Protein AF-0000000074132506 (afdb_homodimer)

Solvent-accessible surface area (backbone atoms only — not comparable to full-atom values): 5703 Å² total; per-residue (Å²): 131,84,76,47,75,34,79,44,80,40,76,41,46,40,66,58,52,51,52,45,44,52,51,13,62,74,68,74,41,55,47,67,57,49,48,50,50,17,42,50,55,42,39,56,70,63,61,55,71,110,132,84,79,46,75,34,80,44,80,40,76,40,46,41,66,58,53,51,51,43,43,52,50,13,61,74,68,73,41,55,48,67,58,48,48,52,50,17,42,49,56,42,41,56,70,64,60,56,72,112

Structure (mmCIF, N/CA/C/O backbone):
data_AF-0000000074132506-model_v1
#
loop_
_entity.id
_entity.type
_entity.pdbx_description
1 polymer 'Arc-like DNA binding domain-containing protein'
#
loop_
_atom_site.group_PDB
_atom_site.id
_atom_site.type_symbol
_atom_site.label_atom_id
_atom_site.label_alt_id
_atom_site.label_comp_id
_atom_site.label_asym_id
_atom_site.label_entity_id
_atom_site.label_seq_id
_atom_site.pdbx_PDB_ins_code
_atom_site.Cartn_x
_atom_site.Cartn_y
_atom_site.Cartn_z
_atom_site.occupancy
_atom_site.B_iso_or_equiv
_atom_site.auth_seq_id
_atom_site.auth_comp_id
_atom_site.auth_asym_id
_atom_site.auth_atom_id
_atom_site.pdbx_PDB_model_num
ATOM 1 N N . MET A 1 1 ? -7.34 -21.062 11.156 1 51 1 MET A N 1
ATOM 2 C CA . MET A 1 1 ? -6.688 -20.609 9.922 1 51 1 MET A CA 1
ATOM 3 C C . MET A 1 1 ? -5.633 -19.547 10.227 1 51 1 MET A C 1
ATOM 5 O O . MET A 1 1 ? -5.922 -18.562 10.891 1 51 1 MET A O 1
ATOM 9 N N . SER A 1 2 ? -4.445 -19.953 10.516 1 60.88 2 SER A N 1
ATOM 10 C CA . SER A 1 2 ? -3.297 -19.156 10.93 1 60.88 2 SER A CA 1
ATOM 11 C C . SER A 1 2 ? -3.016 -18.031 9.938 1 60.88 2 SER A C 1
ATOM 13 O O . SER A 1 2 ? -2.615 -18.281 8.805 1 60.88 2 SER A O 1
ATOM 15 N N . ASP A 1 3 ? -3.764 -17 10.086 1 71.5 3 ASP A N 1
ATOM 16 C CA . ASP A 1 3 ? -3.451 -15.844 9.25 1 71.5 3 ASP A CA 1
ATOM 17 C C . ASP A 1 3 ? -1.989 -15.43 9.406 1 71.5 3 ASP A C 1
ATOM 19 O O . ASP A 1 3 ? -1.611 -14.836 10.414 1 71.5 3 ASP A O 1
ATOM 23 N N . ASN A 1 4 ? -1.229 -16.047 8.602 1 92.06 4 ASN A N 1
ATOM 24 C CA . ASN A 1 4 ? 0.181 -15.664 8.594 1 92.06 4 ASN A CA 1
ATOM 25 C C . ASN A 1 4 ? 0.371 -14.211 8.164 1 92.06 4 ASN A C 1
ATOM 27 O O . ASN A 1 4 ? -0.334 -13.727 7.277 1 92.06 4 ASN A O 1
ATOM 31 N N . ILE A 1 5 ? 1.174 -13.625 8.961 1 94.94 5 ILE A N 1
ATOM 32 C CA . ILE A 1 5 ? 1.419 -12.211 8.695 1 94.94 5 ILE A CA 1
ATOM 33 C C . ILE A 1 5 ? 2.703 -12.047 7.887 1 94.94 5 ILE A C 1
ATOM 35 O O . ILE A 1 5 ? 3.723 -12.664 8.203 1 94.94 5 ILE A O 1
ATOM 39 N N . LYS A 1 6 ? 2.584 -11.195 6.789 1 96.12 6 LYS A N 1
ATOM 40 C CA . LYS A 1 6 ? 3.729 -10.859 5.949 1 96.12 6 LYS A CA 1
ATOM 41 C C . LYS A 1 6 ? 4.25 -9.461 6.27 1 96.12 6 LYS A C 1
ATOM 43 O O . LYS A 1 6 ? 3.473 -8.508 6.359 1 96.12 6 LYS A O 1
ATOM 48 N N . ARG A 1 7 ? 5.535 -9.367 6.527 1 96.94 7 ARG A N 1
ATOM 49 C CA . ARG A 1 7 ? 6.176 -8.078 6.738 1 96.94 7 ARG A CA 1
ATOM 50 C C . ARG A 1 7 ? 6.859 -7.59 5.465 1 96.94 7 ARG A C 1
ATOM 52 O O . ARG A 1 7 ? 7.664 -8.312 4.871 1 96.94 7 ARG A O 1
ATOM 59 N N . PHE A 1 8 ? 6.512 -6.387 4.945 1 96.75 8 PHE A N 1
ATOM 60 C CA . PHE A 1 8 ? 7.074 -5.844 3.717 1 96.75 8 PHE A CA 1
ATOM 61 C C . PHE A 1 8 ? 7.555 -4.414 3.924 1 96.75 8 PHE A C 1
ATOM 63 O O . PHE A 1 8 ? 6.789 -3.553 4.359 1 96.75 8 PHE A O 1
ATOM 70 N N . THR A 1 9 ? 8.852 -4.199 3.672 1 97.25 9 THR A N 1
ATOM 71 C CA . THR A 1 9 ? 9.406 -2.852 3.773 1 97.25 9 THR A CA 1
ATOM 72 C C . THR A 1 9 ? 9.141 -2.064 2.494 1 97.25 9 THR A C 1
ATOM 74 O O . THR A 1 9 ? 9.742 -2.342 1.452 1 97.25 9 THR A O 1
ATOM 77 N N . LEU A 1 10 ? 8.25 -1.093 2.574 1 96.81 10 LEU A N 1
ATOM 78 C CA . LEU A 1 10 ? 7.871 -0.257 1.439 1 96.81 10 LEU A CA 1
ATOM 79 C C . LEU A 1 10 ? 8.672 1.039 1.43 1 96.81 10 LEU A C 1
ATOM 81 O O . LEU A 1 10 ? 8.82 1.692 2.465 1 96.81 10 LEU A O 1
ATOM 85 N N . ARG A 1 11 ? 9.188 1.383 0.346 1 96.56 11 ARG A N 1
ATOM 86 C CA . ARG A 1 11 ? 9.867 2.658 0.13 1 96.56 11 ARG A CA 1
ATOM 87 C C . ARG A 1 11 ? 9.023 3.584 -0.739 1 96.56 11 ARG A C 1
ATOM 89 O O . ARG A 1 11 ? 8.617 3.209 -1.841 1 96.56 11 ARG A O 1
ATOM 96 N N . MET A 1 12 ? 8.719 4.719 -0.178 1 96.75 12 MET A N 1
ATOM 97 C CA . MET A 1 12 ? 7.883 5.672 -0.902 1 96.75 12 MET A CA 1
ATOM 98 C C . MET A 1 12 ? 8.375 7.102 -0.681 1 96.75 12 MET A C 1
ATOM 100 O O . MET A 1 12 ? 9.039 7.387 0.317 1 96.75 12 MET A O 1
ATOM 104 N N . PRO A 1 13 ? 8.086 7.984 -1.632 1 95.12 13 PRO A N 1
ATOM 105 C CA . PRO A 1 13 ? 8.422 9.391 -1.407 1 95.12 13 PRO A CA 1
ATOM 106 C C . PRO A 1 13 ? 7.785 9.953 -0.137 1 95.12 13 PRO A C 1
ATOM 108 O O . PRO A 1 13 ? 6.648 9.602 0.195 1 95.12 13 PRO A O 1
ATOM 111 N N . GLU A 1 14 ? 8.547 10.742 0.529 1 95.5 14 GLU A N 1
ATOM 112 C CA . GLU A 1 14 ? 8.07 11.328 1.777 1 95.5 14 GLU A CA 1
ATOM 113 C C . GLU A 1 14 ? 6.742 12.055 1.576 1 95.5 14 GLU A C 1
ATOM 115 O O . GLU A 1 14 ? 5.875 12.016 2.451 1 95.5 14 GLU A O 1
ATOM 120 N N . GLU A 1 15 ? 6.609 12.633 0.484 1 94.31 15 GLU A N 1
ATOM 121 C CA . GLU A 1 15 ? 5.387 13.352 0.159 1 94.31 15 GLU A CA 1
ATOM 122 C C . GLU A 1 15 ? 4.18 12.422 0.134 1 94.31 15 GLU A C 1
ATOM 124 O O . GLU A 1 15 ? 3.117 12.75 0.663 1 94.31 15 GLU A O 1
ATOM 129 N N . LEU A 1 16 ? 4.352 11.305 -0.461 1 95.06 16 LEU A N 1
ATOM 130 C CA . LEU A 1 16 ? 3.303 10.297 -0.546 1 95.06 16 LEU A CA 1
ATOM 131 C C . LEU A 1 16 ? 2.904 9.805 0.842 1 95.06 16 LEU A C 1
ATOM 133 O O . LEU A 1 16 ? 1.717 9.672 1.142 1 95.06 16 LEU A O 1
ATOM 137 N N . PHE A 1 17 ? 3.93 9.57 1.646 1 96.06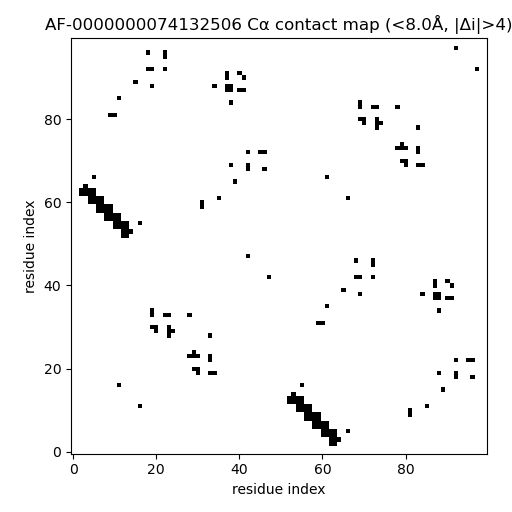 17 PHE A N 1
ATOM 138 C CA . PHE A 1 17 ? 3.686 9.117 3.012 1 96.06 17 PHE A CA 1
ATOM 139 C C . PHE A 1 17 ? 2.912 10.172 3.797 1 96.06 17 PHE A C 1
ATOM 141 O O . PHE A 1 17 ? 1.995 9.844 4.551 1 96.06 17 PHE A O 1
ATOM 148 N N . ASP A 1 18 ? 3.355 11.438 3.576 1 94.88 18 ASP A N 1
ATOM 149 C CA . ASP A 1 18 ? 2.689 12.539 4.27 1 94.88 18 ASP A CA 1
ATOM 150 C C . ASP A 1 18 ? 1.213 12.609 3.885 1 94.88 18 ASP A C 1
ATOM 152 O O . ASP A 1 18 ? 0.359 12.883 4.734 1 94.88 18 ASP A O 1
ATOM 15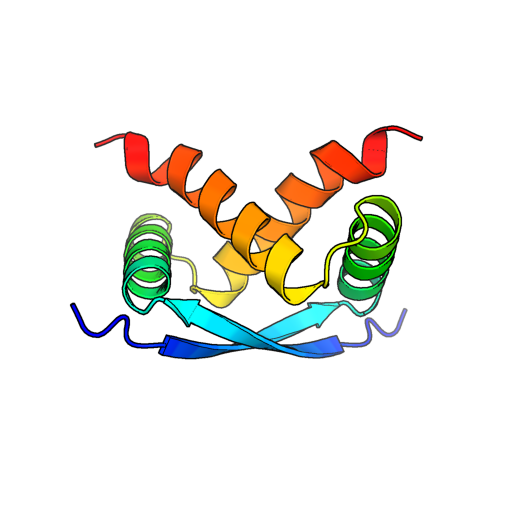6 N N . GLU A 1 19 ? 0.943 12.398 2.625 1 94.81 19 GLU A N 1
ATOM 157 C CA . GLU A 1 19 ? -0.44 12.367 2.158 1 94.81 19 GLU A CA 1
ATOM 158 C C . GLU A 1 19 ? -1.222 11.234 2.814 1 94.81 19 GLU A C 1
ATOM 160 O O . GLU A 1 19 ? -2.361 11.43 3.244 1 94.81 19 GLU A O 1
ATOM 165 N N . LEU A 1 20 ? -0.637 10.086 2.916 1 95.38 20 LEU A N 1
ATOM 166 C CA . LEU A 1 20 ? -1.246 8.93 3.559 1 95.38 20 LEU A CA 1
ATOM 167 C C . LEU A 1 20 ? -1.569 9.227 5.02 1 95.38 20 LEU A C 1
ATOM 169 O O . LEU A 1 20 ? -2.641 8.859 5.508 1 95.38 20 LEU A O 1
ATOM 173 N N . LYS A 1 21 ? -0.643 9.922 5.648 1 95.56 21 LYS A N 1
ATOM 174 C CA . LYS A 1 21 ? -0.817 10.281 7.055 1 95.56 21 LYS A CA 1
ATOM 175 C C . LYS A 1 21 ? -2.012 11.219 7.234 1 95.56 21 LYS A C 1
ATOM 177 O O . LYS A 1 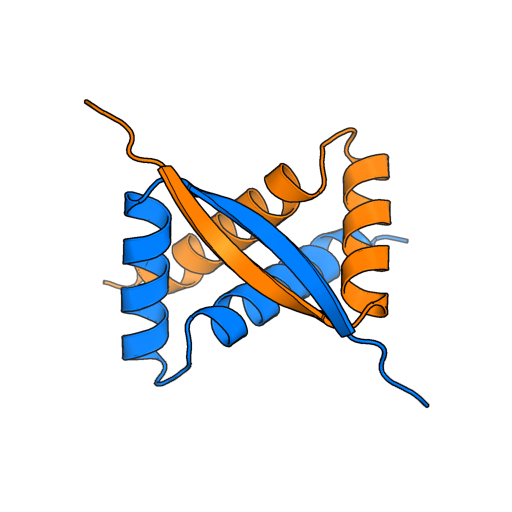21 ? -2.791 11.062 8.18 1 95.56 21 LYS A O 1
ATOM 182 N N . GLU A 1 22 ? -2.055 12.172 6.344 1 95.19 22 GLU A N 1
ATOM 183 C CA . GLU A 1 22 ? -3.162 13.117 6.391 1 95.19 22 GLU A CA 1
ATOM 184 C C . GLU A 1 22 ? -4.504 12.414 6.238 1 95.19 22 GLU A C 1
ATOM 186 O O . GLU A 1 22 ? -5.441 12.672 6.992 1 95.19 22 GLU A O 1
ATOM 191 N N . VAL A 1 23 ? -4.59 11.477 5.285 1 94.81 23 VAL A N 1
ATOM 192 C CA . VAL A 1 23 ? -5.809 10.719 5.02 1 94.81 23 VAL A CA 1
ATOM 193 C C . VAL A 1 23 ? -6.141 9.836 6.223 1 94.81 23 VAL A C 1
ATOM 195 O O . VAL A 1 23 ? -7.301 9.75 6.633 1 94.81 23 VAL A O 1
ATOM 198 N N . ALA A 1 24 ? -5.094 9.188 6.824 1 95.38 24 ALA A N 1
ATOM 199 C CA . ALA A 1 24 ? -5.254 8.32 7.988 1 95.38 24 ALA A CA 1
ATOM 200 C C . ALA A 1 24 ? -5.828 9.102 9.172 1 95.38 24 ALA A C 1
ATOM 202 O O . ALA A 1 24 ? -6.75 8.625 9.844 1 95.38 24 ALA A O 1
ATOM 203 N N . ASP A 1 25 ? -5.262 10.367 9.289 1 94.5 25 ASP A N 1
ATOM 204 C CA . ASP A 1 25 ? -5.734 11.234 10.367 1 94.5 25 ASP A CA 1
ATOM 205 C C . ASP A 1 25 ? -7.188 11.641 10.148 1 94.5 25 ASP A C 1
ATOM 207 O O . ASP A 1 25 ? -7.98 11.656 11.094 1 94.5 25 ASP A O 1
ATOM 211 N N . ASN A 1 26 ? -7.523 11.898 8.867 1 93.69 26 ASN A N 1
ATOM 212 C CA . ASN A 1 26 ? -8.883 12.297 8.508 1 93.69 26 ASN A CA 1
ATOM 213 C C . ASN A 1 26 ? -9.875 11.164 8.734 1 93.69 26 ASN A C 1
ATOM 215 O O . ASN A 1 26 ? -11.016 11.406 9.141 1 93.69 26 ASN A O 1
ATOM 219 N N . ASN A 1 27 ? -9.445 9.906 8.461 1 94.31 27 ASN A N 1
ATOM 220 C CA . ASN A 1 27 ? -10.289 8.727 8.586 1 94.31 27 ASN A CA 1
ATOM 221 C C . ASN A 1 27 ? -10.188 8.102 9.977 1 94.31 27 ASN A C 1
ATOM 223 O O . ASN A 1 27 ? -10.867 7.113 10.266 1 94.31 27 ASN A O 1
ATOM 227 N N . PHE A 1 28 ? -9.391 8.633 10.844 1 96 28 PHE A N 1
ATOM 228 C CA . PHE A 1 28 ? -9.141 8.141 12.195 1 96 28 PHE A CA 1
ATOM 229 C C . PHE A 1 28 ? -8.641 6.695 12.164 1 96 28 PHE A C 1
ATOM 231 O O . PHE A 1 28 ? -9.117 5.855 12.93 1 96 28 PHE A O 1
ATOM 238 N N . ARG A 1 29 ? -7.789 6.457 11.172 1 94.94 29 ARG A N 1
ATOM 239 C CA . ARG A 1 29 ? -7.16 5.152 10.992 1 94.94 29 ARG A CA 1
ATOM 240 C C . ARG A 1 29 ? -5.645 5.285 10.891 1 94.94 29 ARG A C 1
ATOM 242 O O . ARG A 1 29 ? -5.137 6.297 10.406 1 94.94 29 ARG A O 1
ATOM 249 N N . PRO A 1 30 ? -5.031 4.281 11.367 1 96.56 30 PRO A N 1
ATOM 250 C CA . PRO A 1 30 ? -3.58 4.301 11.188 1 96.56 30 PRO A CA 1
ATOM 251 C C . PRO A 1 30 ? -3.17 4.188 9.719 1 96.56 30 PRO A C 1
ATOM 253 O O . PRO A 1 30 ? -3.918 3.639 8.906 1 96.56 30 PRO A O 1
ATOM 256 N N . VAL A 1 31 ? -2.047 4.688 9.422 1 96.5 31 VAL A N 1
ATOM 257 C CA . VAL A 1 31 ? -1.506 4.688 8.07 1 96.5 31 VAL A CA 1
ATOM 258 C C . VAL A 1 31 ? -1.43 3.254 7.547 1 96.5 31 VAL A C 1
ATOM 260 O O . VAL A 1 31 ? -1.753 2.992 6.383 1 96.5 31 VAL A O 1
ATOM 263 N N . SER A 1 32 ? -0.979 2.287 8.32 1 97.38 32 SER A N 1
ATOM 264 C CA . SER A 1 32 ? -0.875 0.888 7.918 1 97.38 32 SER A CA 1
ATOM 265 C C . SER A 1 32 ? -2.213 0.355 7.414 1 97.38 32 SER A C 1
ATOM 267 O O . SER A 1 32 ? -2.266 -0.354 6.406 1 97.38 32 SER A O 1
ATOM 269 N N . LYS A 1 33 ? -3.262 0.714 8.133 1 96.88 33 LYS A N 1
ATOM 270 C CA . LYS A 1 33 ? -4.602 0.281 7.746 1 96.88 33 LYS A CA 1
ATOM 271 C C . LYS A 1 33 ? -5.02 0.906 6.418 1 96.88 33 LYS A C 1
ATOM 273 O O . LYS A 1 33 ? -5.637 0.243 5.582 1 96.88 33 LYS A O 1
ATOM 278 N N . GLU A 1 34 ? -4.68 2.178 6.195 1 96.81 34 GLU A N 1
ATOM 279 C CA . GLU A 1 34 ? -4.973 2.861 4.941 1 96.81 34 GLU A CA 1
ATOM 280 C C . GLU A 1 34 ? -4.285 2.176 3.764 1 96.81 34 GLU A C 1
ATOM 282 O O . GLU A 1 34 ? -4.891 1.987 2.707 1 96.81 34 GLU A O 1
ATOM 287 N N . ILE A 1 35 ? -3.045 1.818 4.047 1 97.56 35 ILE A N 1
ATOM 288 C CA . ILE A 1 35 ? -2.285 1.147 2.996 1 97.56 35 ILE A CA 1
ATOM 289 C C . ILE A 1 35 ? -2.941 -0.189 2.658 1 97.56 35 ILE A C 1
ATOM 291 O O . ILE A 1 35 ? -3.082 -0.54 1.484 1 97.56 35 ILE A O 1
ATOM 295 N N . LEU A 1 36 ? -3.396 -0.879 3.666 1 97.06 36 LEU A N 1
ATOM 296 C CA . LEU A 1 36 ? -4.051 -2.166 3.455 1 97.06 36 LEU A CA 1
ATOM 297 C C . LEU A 1 36 ? -5.324 -2 2.639 1 97.06 36 LEU A C 1
ATOM 299 O O . LEU A 1 36 ? -5.613 -2.814 1.758 1 97.06 36 LEU A O 1
ATOM 303 N N . VAL A 1 37 ? -6.035 -0.971 2.951 1 96.19 37 VAL A N 1
ATOM 304 C CA . VAL A 1 37 ? -7.27 -0.678 2.23 1 96.19 37 VAL A CA 1
ATOM 305 C C . VAL A 1 37 ? -6.953 -0.361 0.771 1 96.19 37 VAL A C 1
ATOM 307 O O . VAL A 1 37 ? -7.633 -0.847 -0.137 1 96.19 37 VAL A O 1
ATOM 310 N N . ALA A 1 38 ? -5.93 0.448 0.593 1 96.69 38 ALA A N 1
ATOM 311 C CA . ALA A 1 38 ? -5.492 0.815 -0.751 1 96.69 38 ALA A CA 1
ATOM 312 C C . ALA A 1 38 ? -5.129 -0.422 -1.567 1 96.69 38 ALA A C 1
ATOM 314 O O . ALA A 1 38 ? -5.523 -0.547 -2.729 1 96.69 38 ALA A O 1
ATOM 315 N N . ILE A 1 39 ? -4.41 -1.339 -0.938 1 97 39 ILE A N 1
ATOM 316 C CA . ILE A 1 39 ? -3.973 -2.564 -1.6 1 97 39 ILE A CA 1
ATOM 317 C C . ILE A 1 39 ? -5.188 -3.418 -1.956 1 97 39 ILE A C 1
ATO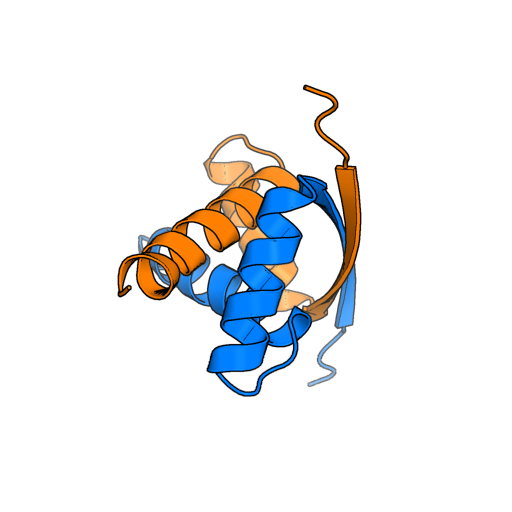M 319 O O . ILE A 1 39 ? -5.301 -3.904 -3.084 1 97 39 ILE A O 1
ATOM 323 N N . ARG A 1 40 ? -6.094 -3.566 -1.048 1 95.94 40 ARG A N 1
ATOM 324 C CA . ARG A 1 40 ? -7.281 -4.383 -1.266 1 95.94 40 ARG A CA 1
ATOM 325 C C . ARG A 1 40 ? -8.117 -3.84 -2.422 1 95.94 40 ARG A C 1
ATOM 327 O O . ARG A 1 40 ? -8.57 -4.602 -3.277 1 95.94 40 ARG A O 1
ATOM 334 N N . GLU A 1 41 ? -8.328 -2.562 -2.383 1 94.75 41 GLU A N 1
ATOM 335 C CA . GLU A 1 41 ? -9.078 -1.926 -3.463 1 94.75 41 GLU A CA 1
ATOM 336 C C . GLU A 1 41 ? -8.398 -2.141 -4.809 1 94.75 41 GLU A C 1
ATOM 338 O O . GLU A 1 41 ? -9.062 -2.398 -5.816 1 94.75 41 GLU A O 1
ATOM 343 N N . TYR A 1 42 ? -7.086 -1.945 -4.789 1 94.5 42 TYR A N 1
ATOM 344 C CA . TYR A 1 42 ? -6.289 -2.145 -5.992 1 94.5 42 TYR A CA 1
ATOM 345 C C . TYR A 1 42 ? -6.434 -3.57 -6.512 1 94.5 42 TYR A C 1
ATOM 347 O O . TYR A 1 42 ? -6.652 -3.781 -7.707 1 94.5 42 TYR A O 1
ATOM 355 N N . LEU A 1 43 ? -6.371 -4.574 -5.648 1 94.94 43 LEU A N 1
ATOM 356 C CA . LEU A 1 43 ? -6.461 -5.98 -6.023 1 94.94 43 LEU A CA 1
ATOM 357 C C . LEU A 1 43 ? -7.859 -6.316 -6.531 1 94.94 43 LEU A C 1
ATOM 359 O O . LEU A 1 43 ? -8.016 -7.137 -7.441 1 94.94 43 LEU A O 1
ATOM 363 N N . ASP A 1 44 ? -8.812 -5.715 -5.875 1 92.88 44 ASP A N 1
ATOM 364 C CA . ASP A 1 44 ? -10.195 -5.934 -6.285 1 92.88 44 ASP A CA 1
ATOM 365 C C . ASP A 1 44 ? -10.422 -5.488 -7.727 1 92.88 44 ASP A C 1
ATOM 367 O O . ASP A 1 44 ? -11.234 -6.07 -8.445 1 92.88 44 ASP A O 1
ATOM 371 N N . ARG A 1 45 ? -9.734 -4.508 -8.141 1 89.75 45 ARG A N 1
ATOM 372 C CA . ARG A 1 45 ? -9.844 -3.98 -9.5 1 89.75 45 ARG A CA 1
ATOM 373 C C . ARG A 1 45 ? -9.062 -4.84 -10.484 1 89.75 45 ARG A C 1
ATOM 375 O O . ARG A 1 45 ? -9.414 -4.922 -11.664 1 89.75 45 ARG A O 1
ATOM 382 N N . HIS A 1 46 ? -7.922 -5.465 -10 1 86.56 46 HIS A N 1
ATOM 383 C CA . HIS A 1 46 ? -7.051 -6.23 -10.891 1 86.56 46 HIS A CA 1
ATOM 384 C C . HIS A 1 46 ? -7.301 -7.727 -10.75 1 86.56 46 HIS A C 1
ATOM 386 O O . HIS A 1 46 ? -7.008 -8.5 -11.672 1 86.56 46 HIS A O 1
ATOM 392 N N . SER A 1 47 ? -7.547 -8.211 -9.375 1 72.44 47 SER A N 1
ATOM 393 C CA . SER A 1 47 ? -7.828 -9.633 -9.195 1 72.44 47 SER A CA 1
ATOM 394 C C . SER A 1 47 ? -9.094 -10.047 -9.945 1 72.44 47 SER A C 1
ATOM 396 O O . SER A 1 47 ? -9.219 -11.195 -10.375 1 72.44 47 SER A O 1
ATOM 398 N N . SER A 1 48 ? -10.141 -9.18 -9.883 1 59.81 48 SER A N 1
ATOM 399 C CA . SER A 1 48 ? -11.422 -9.648 -10.406 1 59.81 48 SER A CA 1
ATOM 400 C C . SER A 1 48 ? -11.289 -10.102 -11.852 1 59.81 48 SER A C 1
ATOM 402 O O . SER A 1 48 ? -12.25 -10.609 -12.438 1 59.81 48 SER A O 1
ATOM 404 N N . GLU A 1 49 ? -10.336 -9.594 -12.508 1 51.5 49 GLU A N 1
ATOM 405 C CA . GLU A 1 49 ? -10.664 -9.852 -13.906 1 51.5 49 GLU A CA 1
ATOM 406 C C . GLU A 1 49 ? -10.438 -11.32 -14.258 1 51.5 49 GLU A C 1
ATOM 408 O O . GLU A 1 49 ? -10.57 -11.711 -15.422 1 51.5 49 GLU A O 1
ATOM 413 N N . GLY A 1 50 ? -9.953 -12.289 -13.391 1 41.19 50 GLY A N 1
ATOM 414 C CA . GLY A 1 50 ? -10.273 -13.555 -14.023 1 41.19 50 GLY A CA 1
ATOM 415 C C . GLY A 1 50 ? -11.75 -13.898 -13.953 1 41.19 50 GLY A C 1
ATOM 416 O O . GLY A 1 50 ? -12.469 -13.383 -13.102 1 41.19 50 GLY A O 1
ATOM 417 N N . MET B 1 1 ? 15.289 19.078 -6.043 1 50.78 1 MET B N 1
ATOM 418 C CA . MET B 1 1 ? 14.188 18.703 -5.172 1 50.78 1 MET B CA 1
ATOM 419 C C . MET B 1 1 ? 14.406 17.297 -4.602 1 50.78 1 MET B C 1
ATOM 421 O O . MET B 1 1 ? 14.617 16.344 -5.355 1 50.78 1 MET B O 1
ATOM 425 N N . SER B 1 2 ? 15.102 17.188 -3.541 1 60.69 2 SER B N 1
ATOM 426 C CA . SER B 1 2 ? 15.539 15.969 -2.863 1 60.69 2 SER B CA 1
ATOM 427 C C . SER B 1 2 ? 14.352 15.062 -2.521 1 60.69 2 SER B C 1
ATOM 429 O O . SER B 1 2 ? 13.516 15.422 -1.692 1 60.69 2 SER B O 1
ATOM 431 N N . ASP B 1 3 ? 13.93 14.328 -3.5 1 71.31 3 ASP B N 1
ATOM 432 C CA . ASP B 1 3 ? 12.883 13.352 -3.205 1 71.31 3 ASP B CA 1
ATOM 433 C C . ASP B 1 3 ? 13.289 12.445 -2.047 1 71.31 3 ASP B C 1
ATOM 435 O O . ASP B 1 3 ? 14.094 11.523 -2.225 1 71.31 3 ASP B O 1
ATOM 439 N N . ASN B 1 4 ? 12.984 12.914 -0.927 1 92.06 4 ASN B N 1
ATOM 440 C CA . ASN B 1 4 ? 13.242 12.102 0.255 1 92.06 4 ASN B CA 1
ATOM 441 C C . ASN B 1 4 ? 12.414 10.82 0.246 1 92.06 4 ASN B C 1
ATOM 443 O O . ASN B 1 4 ? 11.25 10.836 -0.175 1 92.06 4 ASN B O 1
ATOM 447 N N . ILE B 1 5 ? 13.141 9.82 0.544 1 95 5 ILE B N 1
ATOM 448 C CA . ILE B 1 5 ? 12.484 8.516 0.529 1 95 5 ILE B CA 1
ATOM 449 C C . ILE B 1 5 ? 12.094 8.117 1.95 1 95 5 ILE B C 1
ATOM 451 O O . ILE B 1 5 ? 12.891 8.258 2.883 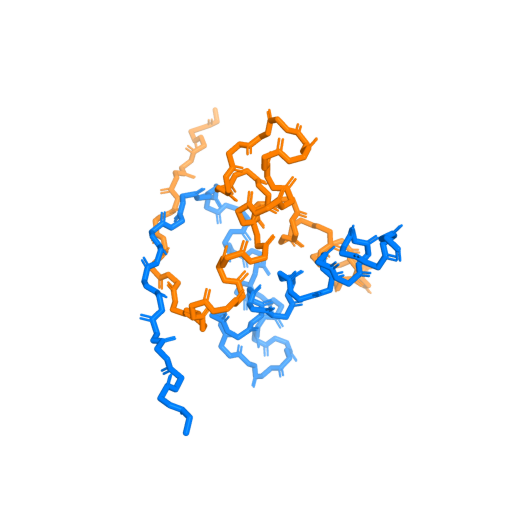1 95 5 ILE B O 1
ATOM 455 N N . LYS B 1 6 ? 10.797 7.645 2.064 1 96.19 6 LYS B N 1
ATOM 456 C CA . LYS B 1 6 ? 10.273 7.148 3.334 1 96.19 6 LYS B CA 1
ATOM 457 C C . LYS B 1 6 ? 10.234 5.621 3.35 1 96.19 6 LYS B C 1
ATOM 459 O O . LYS B 1 6 ? 9.75 5 2.4 1 96.19 6 LYS B O 1
ATOM 464 N N . ARG B 1 7 ? 10.797 5.055 4.367 1 96.81 7 ARG B N 1
ATOM 465 C CA . ARG B 1 7 ? 10.734 3.609 4.555 1 96.81 7 ARG B CA 1
ATOM 466 C C . ARG B 1 7 ? 9.641 3.232 5.543 1 96.81 7 ARG B C 1
ATOM 468 O O . ARG B 1 7 ? 9.594 3.75 6.664 1 96.81 7 ARG B O 1
ATOM 475 N N . PHE B 1 8 ? 8.672 2.381 5.145 1 96.94 8 PHE B N 1
ATOM 476 C CA . PHE B 1 8 ? 7.555 1.987 5.996 1 96.94 8 PHE B CA 1
ATOM 477 C C . PHE B 1 8 ? 7.395 0.472 6.016 1 96.94 8 PHE B C 1
ATOM 479 O O . PHE B 1 8 ? 7.262 -0.155 4.961 1 96.94 8 PHE B O 1
ATOM 486 N N . THR B 1 9 ? 7.484 -0.104 7.203 1 97.19 9 THR B N 1
ATOM 487 C CA . THR B 1 9 ? 7.277 -1.542 7.344 1 97.19 9 THR B CA 1
ATOM 488 C C . THR B 1 9 ? 5.789 -1.871 7.418 1 97.19 9 THR B C 1
ATOM 490 O O . THR B 1 9 ? 5.133 -1.577 8.414 1 97.19 9 THR B O 1
ATOM 493 N N . LEU B 1 10 ? 5.262 -2.48 6.371 1 96.81 10 LEU B N 1
ATOM 494 C CA . LEU B 1 10 ? 3.854 -2.846 6.281 1 96.81 10 LEU B CA 1
ATOM 495 C C . LEU B 1 10 ? 3.641 -4.301 6.691 1 96.81 10 LEU B C 1
ATOM 497 O O . LEU B 1 10 ? 4.387 -5.184 6.266 1 96.81 10 LEU B O 1
ATOM 501 N N . ARG B 1 11 ? 2.701 -4.527 7.512 1 96.56 11 ARG B N 1
ATOM 502 C CA . ARG B 1 11 ? 2.273 -5.867 7.895 1 96.56 11 ARG B CA 1
ATOM 503 C C . ARG B 1 11 ? 0.934 -6.219 7.254 1 96.56 11 ARG B C 1
ATOM 505 O O . ARG B 1 11 ? -0.045 -5.484 7.406 1 96.56 11 ARG B O 1
ATOM 512 N N . MET B 1 12 ? 0.966 -7.281 6.492 1 96.75 12 MET B N 1
ATOM 513 C CA . MET B 1 12 ? -0.251 -7.695 5.801 1 96.75 12 MET B CA 1
ATOM 514 C C . MET B 1 12 ? -0.395 -9.211 5.812 1 96.75 12 MET B C 1
ATOM 516 O O . MET B 1 12 ? 0.594 -9.93 5.961 1 96.75 12 MET B O 1
ATOM 520 N N . PRO B 1 13 ? -1.617 -9.688 5.707 1 95.12 13 PRO B N 1
ATOM 521 C CA . PRO B 1 13 ? -1.796 -11.133 5.582 1 95.12 13 PRO B CA 1
ATOM 522 C C . PRO B 1 13 ? -1.033 -11.719 4.395 1 95.12 13 PRO B C 1
ATOM 524 O O . PRO B 1 13 ? -0.953 -11.094 3.338 1 95.12 13 PRO B O 1
ATOM 527 N N . GLU B 1 14 ? -0.474 -12.867 4.656 1 95.56 14 GLU B N 1
ATOM 528 C CA . GLU B 1 14 ? 0.304 -13.523 3.613 1 95.56 14 GLU B CA 1
ATOM 529 C C . GLU B 1 14 ? -0.514 -13.688 2.336 1 95.56 14 GLU B C 1
ATOM 531 O O . GLU B 1 14 ? 0.02 -13.57 1.23 1 95.56 14 GLU B O 1
ATOM 536 N N . GLU B 1 15 ? -1.734 -13.914 2.488 1 94.31 15 GLU B N 1
ATOM 537 C CA . GLU B 1 15 ? -2.633 -14.086 1.35 1 94.31 15 GLU B CA 1
ATOM 538 C C . GLU B 1 15 ? -2.701 -12.82 0.502 1 94.31 15 GLU B C 1
ATOM 540 O O . GLU B 1 15 ? -2.658 -12.891 -0.728 1 94.31 15 GLU B O 1
ATOM 545 N N . LEU B 1 16 ? -2.814 -11.727 1.153 1 95.06 16 LEU B N 1
ATOM 546 C CA . LEU B 1 16 ? -2.859 -10.43 0.485 1 95.06 16 LEU B CA 1
ATOM 547 C C . LEU B 1 16 ? -1.571 -10.172 -0.289 1 95.06 16 LEU B C 1
ATOM 549 O O . LEU B 1 16 ? -1.61 -9.703 -1.431 1 95.06 16 LEU B O 1
ATOM 553 N N . PHE B 1 17 ? -0.459 -10.492 0.373 1 96.12 17 PHE B N 1
ATOM 554 C CA . PHE B 1 17 ? 0.84 -10.32 -0.266 1 96.12 17 PHE B CA 1
ATOM 555 C C . PHE B 1 17 ? 0.955 -11.195 -1.508 1 96.12 17 PHE B C 1
ATOM 557 O O . PHE B 1 17 ? 1.465 -10.758 -2.541 1 96.12 17 PHE B O 1
ATOM 564 N N . ASP B 1 18 ? 0.469 -12.445 -1.331 1 94.94 18 ASP B N 1
ATOM 565 C CA . ASP B 1 18 ? 0.516 -13.383 -2.451 1 94.94 18 ASP B CA 1
ATOM 566 C C . ASP B 1 18 ? -0.292 -12.859 -3.637 1 94.94 18 ASP B C 1
ATOM 568 O O . ASP B 1 18 ? 0.121 -13 -4.789 1 94.94 18 ASP B O 1
ATOM 572 N N . GLU B 1 19 ? -1.439 -12.273 -3.355 1 94.88 19 GLU B N 1
ATOM 573 C CA . GLU B 1 19 ? -2.258 -11.664 -4.402 1 94.88 19 GLU B CA 1
ATOM 574 C C . GLU B 1 19 ? -1.52 -10.523 -5.086 1 94.88 19 GLU B C 1
ATOM 576 O O . GLU B 1 19 ? -1.535 -10.406 -6.312 1 94.88 19 GLU B O 1
ATOM 581 N N . LEU B 1 20 ? -0.867 -9.688 -4.312 1 95.44 20 LEU B N 1
ATOM 582 C CA . LEU B 1 20 ? -0.08 -8.578 -4.836 1 95.44 20 LEU B CA 1
ATOM 583 C C . LEU B 1 20 ? 1.024 -9.078 -5.758 1 95.44 20 LEU B C 1
ATOM 585 O O . LEU B 1 20 ? 1.269 -8.492 -6.816 1 95.44 20 LEU B O 1
ATOM 589 N N . LYS B 1 21 ? 1.638 -10.172 -5.32 1 95.62 21 LYS B N 1
ATOM 590 C CA . LYS B 1 21 ? 2.715 -10.773 -6.102 1 95.62 21 LYS B CA 1
ATOM 591 C C . LYS B 1 21 ? 2.209 -11.258 -7.457 1 95.62 21 LYS B C 1
ATOM 593 O O . LYS B 1 21 ? 2.869 -11.07 -8.477 1 95.62 21 LYS B O 1
ATOM 598 N N . GLU B 1 22 ? 1.075 -11.914 -7.395 1 95.19 22 GLU B N 1
ATOM 599 C CA . GLU B 1 22 ? 0.467 -12.422 -8.625 1 95.19 22 GLU B CA 1
ATOM 600 C C . GLU B 1 22 ? 0.172 -11.281 -9.602 1 95.19 22 GLU B C 1
ATOM 602 O O . GLU B 1 22 ? 0.48 -11.383 -10.789 1 95.19 22 GLU B O 1
ATOM 607 N N . VAL B 1 23 ? -0.386 -10.18 -9.094 1 94.81 23 VAL B N 1
ATOM 608 C CA . VAL B 1 23 ? -0.729 -9.016 -9.906 1 94.81 23 VAL B CA 1
ATOM 609 C C . VAL B 1 23 ? 0.544 -8.375 -10.461 1 94.81 23 VAL B C 1
ATOM 611 O O . VAL B 1 23 ? 0.601 -8 -11.633 1 94.81 23 VAL B O 1
ATOM 614 N N . ALA B 1 24 ? 1.599 -8.273 -9.594 1 95.44 24 ALA B N 1
ATOM 615 C CA . ALA B 1 24 ? 2.883 -7.695 -9.984 1 95.44 24 ALA B CA 1
ATOM 616 C C . ALA B 1 24 ? 3.514 -8.484 -11.125 1 95.44 24 ALA B C 1
ATOM 618 O O . ALA B 1 24 ? 3.994 -7.902 -12.102 1 95.44 24 ALA B O 1
ATOM 619 N N . ASP B 1 25 ? 3.381 -9.859 -10.961 1 94.62 25 ASP B N 1
ATOM 620 C CA . ASP B 1 25 ? 3.914 -10.742 -11.992 1 94.62 25 ASP B CA 1
ATOM 621 C C . ASP B 1 25 ? 3.152 -10.57 -13.305 1 94.62 25 ASP B C 1
ATOM 623 O O . ASP B 1 25 ? 3.756 -10.531 -14.383 1 94.62 25 ASP B O 1
ATOM 627 N N . ASN B 1 26 ? 1.81 -10.398 -13.18 1 93.75 26 ASN B N 1
ATOM 628 C CA . ASN B 1 26 ? 0.955 -10.219 -14.352 1 93.75 26 ASN B CA 1
ATOM 629 C C . ASN B 1 26 ? 1.25 -8.906 -15.062 1 93.75 26 ASN B C 1
ATOM 631 O O . ASN B 1 26 ? 1.19 -8.828 -16.281 1 93.75 26 ASN B O 1
ATOM 635 N N . ASN B 1 27 ? 1.566 -7.828 -14.273 1 94.31 27 ASN B N 1
ATOM 636 C CA . ASN B 1 27 ? 1.83 -6.496 -14.805 1 94.31 27 ASN B CA 1
ATOM 637 C C . ASN B 1 27 ? 3.312 -6.293 -15.102 1 94.31 27 ASN B C 1
ATOM 639 O O . ASN B 1 27 ? 3.715 -5.23 -15.578 1 94.31 27 ASN B O 1
ATOM 643 N N . PHE B 1 28 ? 4.148 -7.254 -14.836 1 96 28 PHE B N 1
ATOM 644 C CA . PHE B 1 28 ? 5.594 -7.211 -15.023 1 96 28 PHE B CA 1
ATOM 645 C C . PHE B 1 28 ? 6.207 -6.062 -14.227 1 96 28 PHE B C 1
ATOM 647 O O . PHE B 1 28 ? 7.051 -5.328 -14.742 1 96 28 PHE B O 1
ATOM 654 N N . ARG B 1 29 ? 5.656 -5.902 -13.039 1 94.94 29 ARG B N 1
ATOM 655 C CA . ARG B 1 29 ? 6.133 -4.891 -12.102 1 94.94 29 ARG B CA 1
ATOM 656 C C . ARG B 1 29 ? 6.445 -5.508 -10.742 1 94.94 29 ARG B C 1
ATOM 658 O O . ARG B 1 29 ? 5.84 -6.504 -10.352 1 94.94 29 ARG B O 1
ATOM 665 N N . PRO B 1 30 ? 7.367 -4.898 -10.109 1 96.5 30 PRO B N 1
ATOM 666 C CA . PRO B 1 30 ? 7.617 -5.359 -8.742 1 96.5 30 PRO B CA 1
ATOM 667 C C . PRO B 1 30 ? 6.461 -5.059 -7.793 1 96.5 30 PRO B C 1
ATOM 669 O O . PRO B 1 30 ? 5.695 -4.117 -8.023 1 96.5 30 PRO B O 1
ATOM 672 N N . VAL B 1 31 ? 6.352 -5.828 -6.785 1 96.5 31 VAL B N 1
ATOM 673 C CA . VAL B 1 31 ? 5.293 -5.691 -5.789 1 96.5 31 VAL B CA 1
ATOM 674 C C . VAL B 1 31 ? 5.336 -4.293 -5.18 1 96.5 31 VAL B C 1
ATOM 676 O O . VAL B 1 31 ? 4.293 -3.67 -4.969 1 96.5 31 VAL B O 1
ATOM 679 N N . SER B 1 32 ? 6.5 -3.756 -4.855 1 97.31 32 SER B N 1
ATOM 680 C CA . SER B 1 32 ? 6.648 -2.422 -4.281 1 97.31 32 SER B CA 1
ATOM 681 C C . SER B 1 32 ? 5.988 -1.364 -5.156 1 97.31 32 SER B C 1
ATOM 683 O O . SER B 1 32 ? 5.309 -0.467 -4.652 1 97.31 32 SER B O 1
ATOM 685 N N . LYS B 1 33 ? 6.203 -1.491 -6.453 1 96.81 33 LYS B N 1
ATOM 686 C CA . LYS B 1 33 ? 5.609 -0.554 -7.402 1 96.81 33 LYS B CA 1
ATOM 687 C C . LYS B 1 33 ? 4.086 -0.666 -7.402 1 96.81 33 LYS B C 1
ATOM 689 O O . LYS B 1 33 ? 3.383 0.345 -7.469 1 96.81 33 LYS B O 1
ATOM 694 N N . GLU B 1 34 ? 3.551 -1.895 -7.309 1 96.81 34 GLU B N 1
ATOM 695 C CA . GLU B 1 34 ? 2.111 -2.121 -7.246 1 96.81 34 GLU B CA 1
ATOM 696 C C . GLU B 1 34 ? 1.498 -1.459 -6.016 1 96.81 34 GLU B C 1
ATOM 698 O O . GLU B 1 34 ? 0.439 -0.834 -6.105 1 96.81 34 GLU B O 1
ATOM 703 N N . ILE B 1 35 ? 2.232 -1.628 -4.934 1 97.56 35 ILE B N 1
ATOM 704 C CA . ILE B 1 35 ? 1.747 -1.031 -3.693 1 97.56 35 ILE B CA 1
ATOM 705 C C . ILE B 1 35 ? 1.704 0.489 -3.836 1 97.56 35 ILE B C 1
ATOM 707 O O . ILE B 1 35 ? 0.733 1.13 -3.428 1 97.56 35 ILE B O 1
ATOM 711 N N . LEU B 1 36 ? 2.713 1.056 -4.453 1 97.06 36 LEU B N 1
ATOM 712 C CA . LEU B 1 36 ? 2.768 2.5 -4.652 1 97.06 36 LEU B CA 1
ATOM 713 C C . LEU B 1 36 ? 1.606 2.973 -5.52 1 97.06 36 LEU B C 1
ATOM 715 O O . LEU B 1 36 ? 1.013 4.02 -5.254 1 97.06 36 LEU B O 1
ATOM 719 N N . VAL B 1 37 ? 1.328 2.197 -6.527 1 96.12 37 VAL B N 1
ATOM 720 C CA . VAL B 1 37 ? 0.222 2.52 -7.422 1 96.12 37 VAL B CA 1
ATOM 721 C C . VAL B 1 37 ? -1.097 2.471 -6.652 1 96.12 37 VAL B C 1
ATOM 723 O O . VAL B 1 37 ? -1.94 3.359 -6.797 1 96.12 37 VAL B O 1
ATOM 726 N N . ALA B 1 38 ? -1.244 1.421 -5.844 1 96.69 38 ALA B N 1
ATOM 727 C CA . ALA B 1 38 ? -2.441 1.258 -5.023 1 96.69 38 ALA B CA 1
ATOM 728 C C . ALA B 1 38 ? -2.635 2.451 -4.094 1 96.69 38 ALA B C 1
ATOM 730 O O . ALA B 1 38 ? -3.742 2.98 -3.973 1 96.69 38 ALA B O 1
ATOM 731 N N . ILE B 1 39 ? -1.551 2.891 -3.49 1 97 39 ILE B N 1
ATOM 732 C CA . ILE B 1 39 ? -1.589 4.016 -2.559 1 97 39 ILE B CA 1
ATOM 733 C C . ILE B 1 39 ? -1.978 5.289 -3.305 1 97 39 ILE B C 1
ATOM 735 O O . ILE B 1 39 ? -2.852 6.035 -2.859 1 97 39 ILE B O 1
ATOM 739 N N . ARG B 1 40 ? -1.374 5.52 -4.426 1 95.88 40 ARG B N 1
ATOM 740 C CA . ARG B 1 40 ? -1.643 6.719 -5.211 1 95.88 40 ARG B CA 1
ATOM 741 C C . ARG B 1 40 ? -3.107 6.777 -5.633 1 95.88 40 ARG B C 1
ATOM 743 O O . ARG B 1 40 ? -3.746 7.828 -5.531 1 95.88 40 ARG B O 1
ATOM 750 N N . GLU B 1 41 ? -3.572 5.672 -6.141 1 94.81 41 GLU B N 1
ATOM 751 C CA . GLU B 1 41 ? -4.977 5.602 -6.543 1 94.81 41 GLU B CA 1
ATOM 752 C C . GLU B 1 41 ? -5.902 5.883 -5.367 1 94.81 41 GLU B C 1
ATOM 754 O O . GLU B 1 41 ? -6.91 6.578 -5.512 1 94.81 41 GLU B O 1
ATOM 759 N N . TYR B 1 42 ? -5.566 5.254 -4.238 1 94.62 42 TYR B N 1
ATOM 760 C CA . TYR B 1 42 ? -6.336 5.449 -3.016 1 94.62 42 TYR B CA 1
ATOM 761 C C . TYR B 1 42 ? -6.355 6.918 -2.609 1 94.62 42 TYR B C 1
ATOM 763 O O . TYR B 1 42 ? -7.414 7.465 -2.293 1 94.62 42 TYR B O 1
ATOM 771 N N . LEU B 1 43 ? -5.207 7.605 -2.654 1 94.94 43 LEU B N 1
ATOM 772 C CA . LEU B 1 43 ? -5.086 9.008 -2.262 1 94.94 43 LEU B CA 1
ATOM 773 C C . LEU B 1 43 ? -5.84 9.906 -3.232 1 94.94 43 LEU B C 1
ATOM 775 O O . LEU B 1 43 ? -6.418 10.922 -2.826 1 94.94 43 LEU B O 1
ATOM 779 N N . ASP B 1 44 ? -5.75 9.547 -4.477 1 92.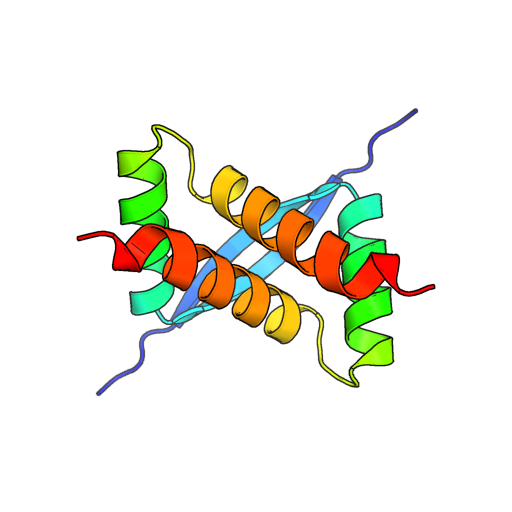88 44 ASP B N 1
ATOM 780 C CA . ASP B 1 44 ? -6.453 10.312 -5.504 1 92.88 44 ASP B CA 1
ATOM 781 C C . ASP B 1 44 ? -7.957 10.312 -5.25 1 92.88 44 ASP B C 1
ATOM 783 O O . ASP B 1 44 ? -8.641 11.281 -5.578 1 92.88 44 ASP B O 1
ATOM 787 N N . ARG B 1 45 ? -8.445 9.281 -4.703 1 89.94 45 ARG B N 1
ATOM 788 C CA . ARG B 1 45 ? -9.867 9.156 -4.398 1 89.94 45 ARG B CA 1
ATOM 789 C C . ARG B 1 45 ? -10.227 9.906 -3.119 1 89.94 45 ARG B C 1
ATOM 791 O O . ARG B 1 45 ? -11.352 10.383 -2.965 1 89.94 45 ARG B O 1
ATOM 798 N N . HIS B 1 46 ? -9.234 9.984 -2.154 1 86.62 46 HIS B N 1
ATOM 799 C CA . HIS B 1 46 ? -9.516 10.594 -0.856 1 86.62 46 HIS B CA 1
ATOM 800 C C . HIS B 1 46 ? -8.945 12.008 -0.779 1 86.62 46 HIS B C 1
ATOM 802 O O . HIS B 1 46 ? -9.398 12.812 0.031 1 86.62 46 HIS B O 1
ATOM 808 N N . SER B 1 47 ? -7.637 12.219 -1.419 1 72.75 47 SER B N 1
ATOM 809 C CA . SER B 1 47 ? -7.074 13.562 -1.406 1 72.75 47 SER B CA 1
ATOM 810 C C . SER B 1 47 ? -7.969 14.547 -2.152 1 72.75 47 SER B C 1
ATOM 812 O O . SER B 1 47 ? -7.965 15.742 -1.863 1 72.75 47 SER B O 1
ATOM 814 N N . SER B 1 48 ? -8.523 14.086 -3.324 1 59.75 48 SER B N 1
ATOM 815 C CA . SER B 1 48 ? -9.195 15.07 -4.164 1 59.75 48 SER B CA 1
ATOM 816 C C . SER B 1 48 ? -10.273 15.82 -3.387 1 59.75 48 SER B C 1
ATOM 818 O O . SER B 1 48 ? -10.906 16.734 -3.912 1 59.75 48 SER B O 1
ATOM 820 N N . GLU B 1 49 ? -10.758 15.219 -2.387 1 51.22 49 GLU B N 1
ATOM 821 C CA . GLU B 1 49 ? -11.992 15.93 -2.072 1 51.22 49 GLU B CA 1
ATOM 822 C C . GLU B 1 49 ? -11.703 17.266 -1.407 1 51.22 49 GLU B C 1
ATOM 824 O O . GLU B 1 49 ? -12.625 17.984 -1.004 1 51.22 49 GLU B O 1
ATOM 829 N N . GLY B 1 50 ? -10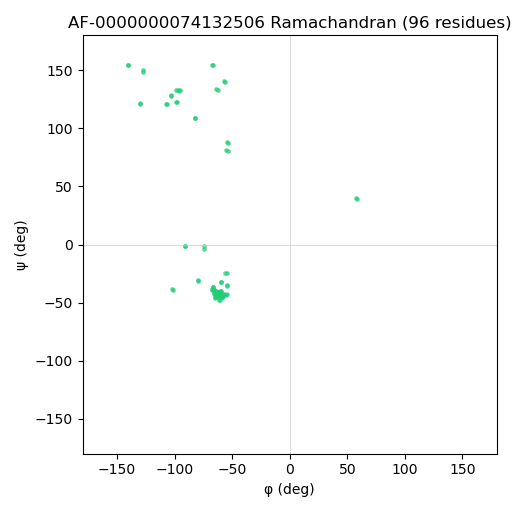.453 17.719 -1.056 1 41.09 50 GLY B N 1
ATOM 830 C CA . GLY B 1 50 ? -10.641 19.125 -0.802 1 41.09 50 GLY B CA 1
ATOM 831 C C . GLY B 1 50 ? -10.805 19.953 -2.068 1 41.09 50 GLY B C 1
ATOM 832 O O . GLY B 1 50 ? -10.398 19.516 -3.15 1 41.09 50 GLY B O 1
#

pLDDT: mean 90.12, std 13.57, range [41.09, 97.56]

Foldseek 3Di:
DPPDDDDDDDDDDPVVLVVLCVVCVVVVHDSVVSVVVVVVVVCVVVVPPD/DPPDDDDDDDDDDPVVLVVLCVVCVVVVHDSVVSVVVVVVVVCCVVVPPD

InterPro domains:
  IPR005569 Arc-like DNA binding domain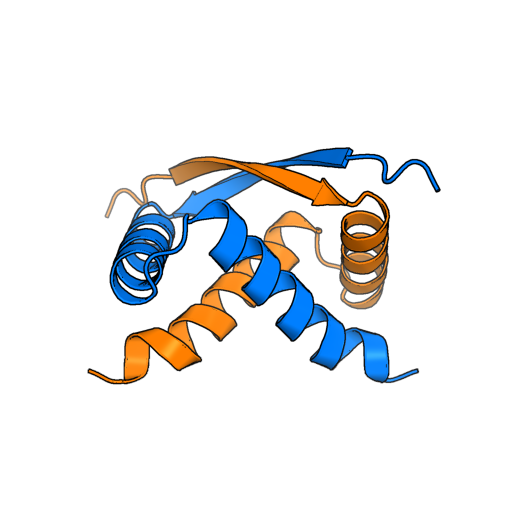 [PF03869] (6-46)
  IPR010985 Ribbon-helix-helix [SSF47598] (3-47)
  IPR013321 Arc-type ribbon-helix-helix [G3DSA:1.10.1220.10] (1-48)

Nearest PDB structures (foldseek):
  6sbw-assembly1_A  TM=7.683E-01  e=1.554E-01  Myxococcus xanthus DK 1622
  6sbx-assembly1_C  TM=7.529E-01  e=1.670E-01  Myxococcus xanthus
  6gts-assembly1_C-2  TM=8.812E-01  e=6.579E-01  Escherichia coli
  5kko-assembly1_B-3  TM=4.702E-01  e=6.620E+00  Vibrio cholerae
  6sbw-assembly1_A  TM=7.674E-01  e=9.540E-02  Myxococcus xanthus DK 1622

Organism: Ligilactobacillus salivarius (strain UCC118) (NCBI:txid362948)

Radius of gyration: 13.46 Å; Cα contacts (8 Å, |Δi|>4): 110; chains: 2; bounding box: 28×40×27 Å

Secondary structure (DSSP, 8-state):
---PEEEEEEEEEHHHHHHHHHHHHHHT--HHHHHHHHHHHHHHHHHTT-/---PEEEEEEEEEHHHHHHHHHHHHHHT--HHHHHHHHHHHHHHHHHTT-

Sequence (100 aa):
MSDNIKRFTLRMPEELFDELKEVADNNFRPVSKEILVAIREYLDRHSSEGMSDNIKRFTLRMPEELFDELKEVADNNFRPVSKEILVAIREYLDRHSSEG

=== Feature glossary ===
The record interleaves many kinds of information about one protein. Here is each kind framed as the question it answers.

Q: What does the local fold look like, residue by residue?
A: The Foldseek 3Di string encodes local tertiary geometry as a 20-letter alphabet — one character per residue — derived from the relative positions of nearby Cα atoms. Unlike the amino-acid sequence, 3Di is a direct function of the 3D structure, so two proteins with the same fold have similar 3Di strings even at low sequence identity.

Q: Which residues are in helices, strands, or loops?
A: The SS8 string is DSSP's per-residue secondary-structure call. α-helix (H) means an i→i+4 H-bond ladder; β-strand (E) means the residue participates in a β-sheet; 3₁₀ (G) and π (I) are tighter and wider helices; T/S are turns/bends; '-' is loop.

Q: How big and how compact is the whole molecule?
A: Radius of gyration (Rg) is the root-mean-square distance of Cα atoms from their centroid — a single number for overall size and compactness. A globular domain of N residues has Rg ≈ 2.2·N^0.38 Å; an extended or disordered chain has a much larger Rg. The Cα contact count is the number of residue pairs whose Cα atoms are within 8 Å and are more than four positions apart in sequence — a standard proxy for tertiary packing density. The bounding box is the smallest axis-aligned box enclosing all Cα atoms.

Q: Where is each backbone atom in 3D?
A: Structure coordinates are given as an mmCIF _atom_site loop: one row per atom with element, residue name, chain id, sequence number, and x/y/z position in Å. Only the four main-chain atoms per residue are included here; side chains are omitted to keep the record compact.

Q: What is the amino-acid chain?
A: Primary structure: the covalent order of the twenty standard amino acids along the backbone. Two proteins with the same sequence will (almost always) fold to the same structure; two with 30% identity often share a fold but not the details.

Q: What if only a Cα trace is available?
A: Three-state secondary structure (P-SEA) collapses the eight DSSP classes into helix (a), strand (b), and coil (c). P-SEA assigns these from Cα geometry alone — distances and angles — without requiring backbone oxygens, so it works on any Cα trace.

Q: What family and function is it annotated with?
A: Database cross-references. InterPro integrates a dozen domain/family signature databases into unified entries with residue-range hits. GO terms attach function/process/location labels with evidence codes. CATH codes position the fold in a four-level structural taxonomy. Organism is the NCBI-taxonomy species name.

Q: How confident is the AlphaFold model at each residue?
A: pLDDT is the predicted lDDT-Cα score: AlphaFold's confidence that the local environment of each residue (all inter-atomic distances within 15 Å) is correctly placed. It is a per-residue number between 0 and 100, with higher meaning more reliable.

Q: How mobile is each atom in the crystal?
A: B-factor (Debye–Waller factor) reflects atomic displacement in the crystal lattice. It is an experimental observable (units Å²), not a prediction; low values mean the atom is pinned down, high values mean it moves or is heterogeneous across the crystal.

Q: Which residues are buried vs exposed?
A: SASA measures how much of the protein is reachable by solvent. It is computed by rolling a water-sized probe over the atomic surface and summing the exposed area (Å²). Per-residue SASA distinguishes core (buried, low SASA) from surface (exposed, high SASA) residues; total SASA is a whole-molecule size measure.

Q: What do the diagnostic plots show?
A: Plot images: a contact map (which residues are close in 3D, as an N×N binary image), a Ramachandran scatter (backbone torsion angles, revealing secondary-structure composition at a glance), and — for AlphaFold structures — a PAE heatmap (pairwise prediction confidence).

Q: What known structures does this most resemble?
A: The Foldseek neighbor list gives the closest experimentally determined structures in the PDB, ranked by structural alignment. TM-score near 1 means near-identical fold; near 0.3 means only rough topology match. This is how one finds what a novel AlphaFold prediction most resembles in the solved-structure universe.

Q: Are the domains correctly placed relative to each other?
A: Predicted aligned error is AlphaFold's pairwise confidence. Unlike pLDDT (per-residue), PAE is per-residue-pair and captures whether two parts of the structure are correctly placed relative to each other. Units are ångströms of expected positional error.

Q: What do the rendered images show?
A: Structure images are PyMOL renders from six orthogonal camera directions. Cartoon representation draws helices as coils and strands as arrows; sticks shows the backbone as bonds; surface shows the solvent-excluded envelope. Rainbow coloring maps sequence position to hue (blue→red, N→C); chain coloring assigns a distinct color per polypeptide.

Q: What are the backbone torsion angles?
A: φ (phi) and ψ (psi) are the two rotatable backbone dihedrals per residue: φ is the C(i-1)–N–Cα–C torsion, ψ is the N–Cα–C–N(i+1) torsion, both in degrees on (−180°, 180°]. α-helical residues cluster near (−60°, −45°); β-strand residues near (−120°, +130°). A Ramachandran plot is simply a scatter of (φ, ψ) for every residue.